Protein AF-A0A7R9HBT0-F1 (afdb_monomer_lite)

InterPro domains:
  IPR001017 Dehydrogenase, E1 component [PF00676] (2-85)
  IPR029061 Thiamin diphosphate-binding fold [SSF52518] (2-80)
  IPR050642 Pyruvate Dehydrogenase E1 Alpha Subunit [PTHR11516] (2-85)

Organism: Timema cristinae (NCBI:txid61476)

Secondary structure (DSSP, 8-state):
--HHHHHHHHHHHHHHT----EEEEEETTGGG-HHHHHHHHHHHHTT--EEEEEE--SEETTEEHHHH-S---GGGTTTTS------TT-HHHHHHHHHHHHHHHHHHHHHHHHHHSGGGSS--

Foldseek 3Di:
DCQLVQLVVQVVCVVVVHLDAGEAEDELLCLPDPVNQVSLVVCVVVVTRYHYHYDYPQDDPNDGSVRRDVDSPSQCSSVPDHGDDQDPVGVVVVVVVSVVVSVVSVVVCVVVVVPPVVPPPDDD

Sequence (124 aa):
MQVPLGVGLAFAAKYTGTDGVSVALYGDGAANQGQIFEVYNIAKLLDLPCIFVCENNGYGMGTSVDRAAASTTYYTRGDYIPGIWPCPLFWREGGVAASDWVNSYYSQQGDRVGAGVENRKISE

pLDDT: mean 81.28, std 15.86, range [35.94, 93.81]

Structure (mmCIF, N/CA/C/O backbone):
data_AF-A0A7R9HBT0-F1
#
_entry.id   AF-A0A7R9HBT0-F1
#
loop_
_atom_site.group_PDB
_atom_site.id
_atom_site.type_symbol
_atom_site.label_atom_id
_atom_site.label_alt_id
_atom_site.label_comp_id
_atom_site.label_asym_id
_atom_site.label_entity_id
_atom_site.label_seq_id
_atom_site.pdbx_PDB_ins_code
_atom_site.Cartn_x
_atom_site.Cartn_y
_atom_site.Cartn_z
_atom_site.occupancy
_atom_site.B_iso_or_equiv
_atom_site.auth_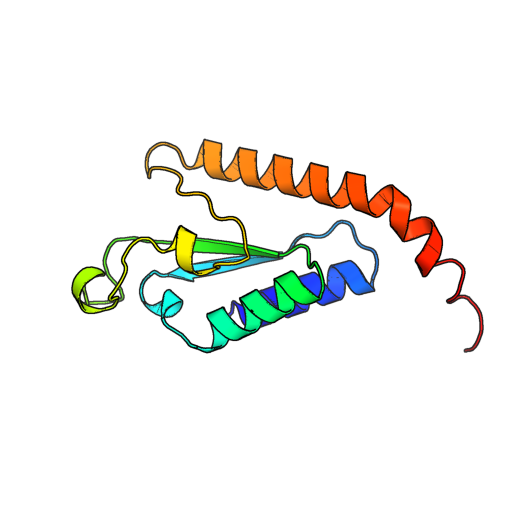seq_id
_atom_site.auth_comp_id
_atom_site.auth_asym_id
_atom_site.auth_atom_id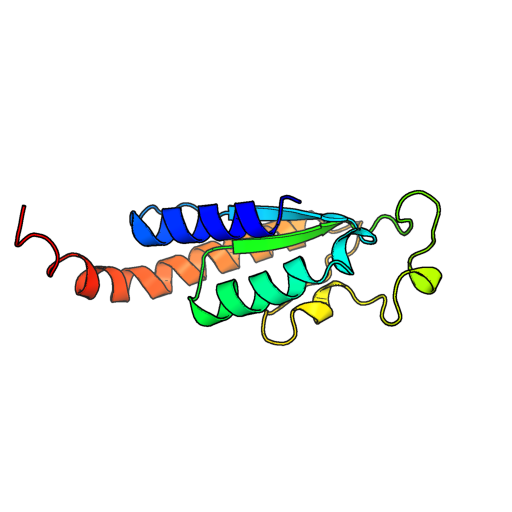
_atom_site.pdbx_PDB_model_num
ATOM 1 N N . MET A 1 1 ? 14.196 -0.369 6.049 1.00 58.66 1 MET A N 1
ATOM 2 C CA . MET A 1 1 ? 13.441 -1.424 6.763 1.00 58.66 1 MET A CA 1
ATOM 3 C C . MET A 1 1 ? 12.370 -0.763 7.624 1.00 58.66 1 MET A C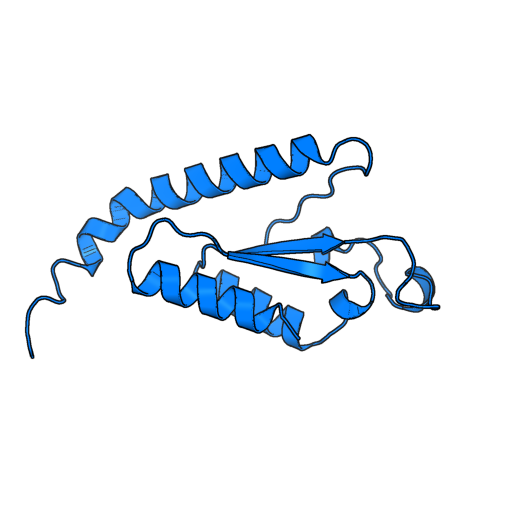 1
ATOM 5 O O . MET A 1 1 ? 12.535 -0.651 8.829 1.00 58.66 1 MET A O 1
ATOM 9 N N . GLN A 1 2 ? 11.287 -0.294 7.001 1.00 83.81 2 GLN A N 1
ATOM 10 C CA . GLN A 1 2 ? 10.161 0.344 7.699 1.00 83.81 2 GLN A CA 1
ATOM 11 C C . GLN A 1 2 ? 8.814 -0.338 7.419 1.00 83.81 2 GLN A C 1
ATOM 13 O O . GLN A 1 2 ? 7.891 -0.206 8.212 1.00 83.81 2 GLN A O 1
ATOM 18 N N . VAL A 1 3 ? 8.706 -1.122 6.338 1.00 90.75 3 VAL A N 1
ATOM 19 C CA . VAL A 1 3 ? 7.443 -1.766 5.936 1.00 90.75 3 VAL A CA 1
ATOM 20 C C . VAL A 1 3 ? 6.961 -2.808 6.961 1.00 90.75 3 VAL A C 1
ATOM 22 O O . VAL A 1 3 ? 5.804 -2.719 7.368 1.00 90.75 3 VAL A O 1
ATOM 25 N N . PRO A 1 4 ? 7.815 -3.717 7.485 1.00 92.44 4 PRO A N 1
ATOM 26 C CA . PRO A 1 4 ? 7.393 -4.640 8.544 1.00 92.44 4 PRO A CA 1
ATOM 27 C C . PRO A 1 4 ? 7.004 -3.938 9.846 1.00 92.44 4 PRO A C 1
ATOM 29 O O . PRO A 1 4 ? 6.080 -4.368 10.530 1.00 92.44 4 PRO A O 1
ATOM 32 N N . LEU A 1 5 ? 7.669 -2.824 10.165 1.00 93.00 5 LEU A N 1
ATOM 33 C CA . LEU A 1 5 ? 7.326 -2.009 11.330 1.00 93.00 5 LEU A CA 1
ATOM 34 C C . LEU A 1 5 ? 5.941 -1.367 11.170 1.00 93.00 5 LEU A C 1
ATOM 36 O O . LEU A 1 5 ? 5.162 -1.379 12.118 1.00 93.00 5 LEU A O 1
ATOM 40 N N . GLY A 1 6 ? 5.600 -0.881 9.972 1.00 92.44 6 GLY A N 1
ATOM 41 C CA . GLY A 1 6 ? 4.258 -0.373 9.666 1.00 92.44 6 GLY A CA 1
ATOM 42 C C . GLY A 1 6 ? 3.169 -1.431 9.863 1.00 92.44 6 GLY A C 1
ATOM 43 O O . GLY A 1 6 ? 2.157 -1.171 10.510 1.00 92.44 6 GLY A O 1
ATOM 44 N N . VAL A 1 7 ? 3.408 -2.666 9.414 1.00 93.44 7 VAL A N 1
ATOM 45 C CA . VAL A 1 7 ? 2.467 -3.776 9.651 1.00 93.44 7 VAL A CA 1
ATOM 46 C C . VAL A 1 7 ? 2.349 -4.116 11.138 1.00 93.44 7 VAL A C 1
ATOM 48 O O . VAL A 1 7 ? 1.243 -4.353 11.620 1.00 93.44 7 VAL A O 1
ATOM 51 N N . GLY A 1 8 ? 3.448 -4.064 11.895 1.00 92.56 8 GLY A N 1
ATOM 52 C CA . GLY A 1 8 ? 3.418 -4.211 13.353 1.00 92.56 8 GLY A CA 1
ATOM 53 C C . GLY A 1 8 ? 2.581 -3.131 14.050 1.00 92.56 8 GLY A C 1
ATOM 54 O O . GLY A 1 8 ? 1.820 -3.438 14.964 1.00 92.56 8 GLY A O 1
ATOM 55 N N . LEU A 1 9 ? 2.655 -1.881 13.583 1.00 92.25 9 LEU A N 1
ATOM 56 C CA . LEU A 1 9 ? 1.812 -0.790 14.084 1.00 92.25 9 LEU A CA 1
ATOM 57 C C . LEU A 1 9 ? 0.333 -0.996 13.733 1.00 92.25 9 LEU A C 1
ATOM 59 O O . LEU A 1 9 ? -0.522 -0.787 14.589 1.00 92.25 9 LEU A O 1
ATOM 63 N N . ALA A 1 10 ? 0.023 -1.453 12.516 1.00 92.06 10 ALA A N 1
ATOM 64 C CA . ALA A 1 10 ? -1.347 -1.804 12.128 1.00 92.06 10 ALA A CA 1
ATOM 65 C C . ALA A 1 10 ? -1.903 -2.962 12.971 1.00 92.06 10 ALA A C 1
ATOM 67 O O . ALA A 1 10 ? -3.062 -2.938 13.385 1.00 92.06 10 ALA A O 1
ATOM 68 N N . PHE A 1 11 ? -1.068 -3.962 13.262 1.00 92.94 11 PHE A N 1
ATOM 69 C CA . PHE A 1 11 ? -1.418 -5.054 14.163 1.00 92.94 11 PHE A CA 1
ATOM 70 C C . PHE A 1 11 ? -1.705 -4.542 15.573 1.00 92.94 11 PHE A C 1
ATOM 72 O O . PHE A 1 11 ? -2.729 -4.898 16.147 1.00 92.94 11 PHE A O 1
ATOM 79 N N . ALA A 1 12 ? -0.846 -3.672 16.109 1.00 90.94 12 ALA A N 1
ATOM 80 C CA . ALA A 1 12 ? -1.053 -3.069 17.418 1.00 90.94 12 ALA A CA 1
ATOM 81 C C . ALA A 1 12 ? -2.359 -2.264 17.472 1.00 90.94 12 ALA A C 1
ATOM 83 O O . ALA A 1 12 ? -3.118 -2.447 18.416 1.00 90.94 12 ALA A O 1
ATOM 84 N N . ALA A 1 13 ? -2.660 -1.452 16.452 1.00 89.25 13 ALA A N 1
ATOM 85 C CA . ALA A 1 13 ? -3.900 -0.675 16.376 1.00 89.25 13 ALA A CA 1
ATOM 86 C C . ALA A 1 13 ? -5.150 -1.572 16.361 1.00 89.25 13 ALA A C 1
ATOM 88 O O . ALA A 1 13 ? -6.090 -1.364 17.127 1.00 89.25 13 ALA A O 1
ATOM 89 N N . LYS A 1 14 ? -5.123 -2.649 15.565 1.00 87.75 14 LYS A N 1
ATOM 90 C CA . LYS A 1 14 ? -6.192 -3.656 15.569 1.00 87.75 14 LYS A CA 1
ATOM 91 C C . LYS A 1 14 ? -6.302 -4.372 16.919 1.00 87.75 14 LYS A C 1
ATOM 93 O O . LYS A 1 14 ? -7.403 -4.659 17.377 1.00 87.75 14 LYS A O 1
ATOM 98 N N . TYR A 1 15 ? -5.172 -4.669 17.558 1.00 87.94 15 TYR A N 1
ATOM 99 C CA . TYR A 1 15 ? -5.128 -5.376 18.836 1.00 87.94 15 TYR A CA 1
ATOM 100 C C . TYR A 1 15 ? -5.664 -4.530 19.998 1.00 87.94 15 TYR A C 1
ATOM 102 O O . TYR A 1 15 ? -6.373 -5.055 20.856 1.00 87.94 15 TYR A O 1
ATOM 110 N N . THR A 1 16 ? -5.353 -3.232 20.019 1.00 88.94 16 THR A N 1
ATOM 111 C CA . THR A 1 16 ? -5.837 -2.280 21.030 1.00 88.94 16 THR A CA 1
ATOM 112 C C . THR A 1 16 ? -7.245 -1.762 20.745 1.00 88.94 16 THR A C 1
ATOM 114 O O . THR A 1 16 ? -7.825 -1.105 21.606 1.00 88.94 16 THR A O 1
ATOM 117 N N . GLY A 1 17 ? -7.810 -2.074 19.573 1.00 83.81 17 GLY A N 1
ATOM 118 C CA . GLY A 1 17 ? -9.141 -1.626 19.170 1.00 83.81 17 GLY A CA 1
ATOM 119 C C . GLY A 1 17 ? -9.198 -0.130 18.877 1.00 83.81 17 GLY A C 1
ATOM 120 O O . GLY A 1 17 ? -10.223 0.497 19.127 1.00 83.81 17 GLY A O 1
ATOM 121 N N . THR A 1 18 ? -8.098 0.458 18.401 1.00 81.81 18 THR A N 1
ATOM 122 C CA . THR A 1 18 ? -8.089 1.852 17.956 1.00 81.81 18 THR A CA 1
ATOM 123 C C . THR A 1 18 ? -8.468 1.950 16.481 1.00 81.81 18 THR A C 1
ATOM 125 O O . THR A 1 18 ? -8.105 1.101 15.664 1.00 81.81 18 THR A O 1
ATOM 128 N N . ASP A 1 19 ? -9.118 3.051 16.106 1.00 83.00 19 ASP A N 1
ATOM 129 C CA . ASP A 1 19 ? -9.460 3.362 14.708 1.00 83.00 19 ASP A CA 1
ATOM 130 C C . ASP A 1 19 ? -8.241 3.857 13.893 1.00 83.00 19 ASP A C 1
ATOM 132 O O . ASP A 1 19 ? -8.351 4.652 12.959 1.00 83.00 19 ASP A O 1
ATOM 136 N N . GLY A 1 20 ? -7.037 3.427 14.286 1.00 85.88 20 GLY A N 1
ATOM 137 C CA . GLY A 1 20 ? -5.775 3.824 13.677 1.00 85.88 20 GLY A CA 1
ATOM 138 C C . GLY A 1 20 ? -5.379 2.938 12.497 1.00 85.88 20 GLY A C 1
ATOM 139 O O . GLY A 1 20 ? -5.319 1.715 12.609 1.00 85.88 20 GLY A O 1
ATOM 140 N N . VAL A 1 21 ? -4.995 3.574 11.390 1.00 89.69 21 VAL A N 1
ATOM 141 C CA . VAL A 1 21 ? -4.455 2.915 10.192 1.00 89.69 21 VAL A CA 1
ATOM 142 C C . VAL A 1 21 ? -2.963 3.188 10.089 1.00 89.69 21 VAL A C 1
ATOM 144 O O . VAL A 1 21 ? -2.517 4.311 10.325 1.00 89.69 21 VAL A O 1
ATOM 147 N N . SER A 1 22 ? -2.179 2.180 9.706 1.00 92.81 22 SER A N 1
ATOM 148 C CA . SER A 1 22 ? -0.758 2.378 9.412 1.00 92.81 22 SER A CA 1
ATOM 149 C C . SER A 1 22 ? -0.521 2.539 7.916 1.00 92.81 22 SER A C 1
ATOM 151 O O . SER A 1 22 ? -1.008 1.742 7.117 1.00 92.81 22 SER A O 1
ATOM 153 N N . VAL A 1 23 ? 0.275 3.538 7.537 1.00 92.00 23 VAL A N 1
ATOM 154 C CA . VAL A 1 23 ? 0.717 3.748 6.154 1.00 92.00 23 VAL A CA 1
ATOM 155 C C . VAL A 1 23 ? 2.208 3.439 6.066 1.00 92.00 23 VAL A C 1
ATOM 157 O O . VAL A 1 23 ? 3.029 4.095 6.705 1.00 92.00 23 VAL A O 1
ATOM 160 N N . ALA A 1 24 ? 2.563 2.433 5.272 1.00 92.94 24 ALA A N 1
ATOM 161 C CA . ALA A 1 24 ? 3.932 1.987 5.065 1.00 92.94 24 ALA A CA 1
ATOM 162 C C . ALA A 1 24 ? 4.433 2.423 3.681 1.00 92.94 24 ALA A C 1
ATOM 164 O O . ALA A 1 24 ? 4.059 1.837 2.663 1.00 92.94 24 ALA A O 1
ATOM 165 N N . LEU A 1 25 ? 5.301 3.437 3.658 1.00 91.00 25 LEU A N 1
ATOM 166 C CA . LEU A 1 25 ? 5.906 3.971 2.437 1.00 91.00 25 LEU A CA 1
ATOM 167 C C . LEU A 1 25 ? 7.246 3.290 2.130 1.00 91.00 25 LEU A C 1
ATOM 169 O O . LEU A 1 25 ? 8.080 3.092 3.024 1.00 91.00 25 LEU A O 1
ATOM 173 N N . TYR A 1 26 ? 7.475 2.959 0.862 1.00 92.12 26 TYR A N 1
ATOM 174 C CA . TYR A 1 26 ? 8.733 2.409 0.354 1.00 92.12 26 TYR A CA 1
ATOM 175 C C . TYR A 1 26 ? 8.950 2.799 -1.113 1.00 92.12 26 TYR A C 1
ATOM 177 O O . TYR A 1 26 ? 7.998 3.050 -1.840 1.00 92.12 26 TYR A O 1
ATOM 185 N N . GLY A 1 27 ? 10.210 2.851 -1.549 1.00 90.19 27 GLY A N 1
ATOM 186 C CA . GLY A 1 27 ? 10.558 3.160 -2.940 1.00 90.19 27 GLY A CA 1
ATOM 187 C C . GLY A 1 27 ? 10.516 1.941 -3.868 1.00 90.19 27 GLY A C 1
ATOM 188 O O . GLY A 1 27 ? 10.544 0.794 -3.414 1.00 90.19 27 GLY A O 1
ATOM 189 N N . ASP A 1 28 ? 10.553 2.193 -5.172 1.00 88.94 28 ASP A N 1
ATOM 190 C CA . ASP A 1 28 ? 10.659 1.202 -6.254 1.00 88.94 28 ASP A CA 1
ATOM 191 C C . ASP A 1 28 ? 11.827 0.212 -6.074 1.00 88.94 28 ASP A C 1
ATOM 193 O O . ASP A 1 28 ? 11.663 -0.994 -6.271 1.00 88.94 28 ASP A O 1
ATOM 197 N N . GLY A 1 29 ? 12.993 0.691 -5.627 1.00 86.19 29 GLY A N 1
ATOM 198 C CA . GLY A 1 29 ? 14.145 -0.169 -5.342 1.00 86.19 29 GLY A CA 1
ATOM 199 C C . GLY A 1 29 ? 13.945 -1.049 -4.103 1.00 86.19 29 GLY A C 1
ATOM 200 O O . GLY A 1 29 ? 14.404 -2.192 -4.057 1.00 86.19 29 GLY A O 1
ATOM 201 N N . ALA A 1 30 ? 13.217 -0.543 -3.105 1.00 87.56 30 ALA A N 1
ATOM 202 C CA . ALA A 1 30 ? 12.890 -1.296 -1.899 1.00 87.56 30 ALA A CA 1
ATOM 203 C C . ALA A 1 30 ? 11.790 -2.336 -2.154 1.00 87.56 30 ALA A C 1
ATOM 205 O O . ALA A 1 30 ? 11.775 -3.356 -1.473 1.00 87.56 30 ALA A O 1
ATOM 206 N N . ALA A 1 31 ? 10.934 -2.142 -3.163 1.00 89.56 31 ALA A N 1
ATOM 207 C CA . ALA A 1 31 ? 9.827 -3.036 -3.511 1.00 89.56 31 ALA A CA 1
ATOM 208 C C . ALA A 1 31 ? 10.250 -4.472 -3.893 1.00 89.56 31 ALA A C 1
ATOM 210 O O . ALA A 1 31 ? 9.401 -5.354 -4.012 1.00 89.56 31 ALA A O 1
ATOM 211 N N . ASN A 1 32 ? 11.544 -4.715 -4.122 1.00 89.25 32 ASN A N 1
ATOM 212 C CA . ASN A 1 32 ? 12.111 -6.044 -4.375 1.00 89.25 32 ASN A CA 1
ATOM 213 C C . ASN A 1 32 ? 12.600 -6.755 -3.098 1.00 89.25 32 ASN A C 1
ATOM 215 O O . ASN A 1 32 ? 13.092 -7.879 -3.175 1.00 89.25 32 ASN A O 1
ATOM 219 N N . GLN A 1 33 ? 12.519 -6.121 -1.926 1.00 90.75 33 GLN A N 1
ATOM 220 C CA . GLN A 1 33 ? 12.946 -6.741 -0.673 1.00 90.75 33 GLN A CA 1
ATOM 221 C C . GLN A 1 33 ? 11.984 -7.863 -0.267 1.00 90.75 33 GLN A C 1
ATOM 223 O O . GLN A 1 33 ? 10.779 -7.644 -0.168 1.00 90.75 33 GLN A O 1
ATOM 228 N N . GLY A 1 34 ? 12.523 -9.048 0.043 1.00 92.06 34 GLY A N 1
ATOM 229 C CA . GLY A 1 34 ? 11.733 -10.227 0.438 1.00 92.06 34 GLY A CA 1
ATOM 230 C C . GLY A 1 34 ? 10.797 -9.972 1.623 1.00 92.06 34 GLY A C 1
ATOM 231 O O . GLY A 1 34 ? 9.649 -10.404 1.614 1.00 92.06 34 GLY A O 1
ATOM 232 N N . GLN A 1 35 ? 11.244 -9.155 2.579 1.00 91.56 35 GLN A N 1
ATOM 233 C CA . GLN A 1 35 ? 10.456 -8.776 3.754 1.00 91.56 35 GLN A CA 1
ATOM 234 C C . GLN A 1 35 ? 9.133 -8.086 3.395 1.00 91.56 35 GLN A C 1
ATOM 236 O O . GLN A 1 35 ? 8.186 -8.157 4.168 1.00 91.56 35 GLN A O 1
ATOM 241 N N . ILE A 1 36 ? 9.047 -7.414 2.241 1.00 92.50 36 ILE A N 1
ATOM 242 C CA . ILE A 1 36 ? 7.808 -6.767 1.793 1.00 92.50 36 ILE A CA 1
ATOM 243 C C . ILE A 1 36 ? 6.756 -7.821 1.412 1.00 92.50 36 ILE A C 1
ATOM 245 O O . ILE A 1 36 ? 5.588 -7.688 1.770 1.00 92.50 36 ILE A O 1
ATOM 249 N N . PHE A 1 37 ? 7.172 -8.909 0.767 1.00 92.56 37 PHE A N 1
ATOM 250 C CA . PHE A 1 37 ? 6.274 -10.006 0.404 1.00 92.56 37 PHE A CA 1
ATOM 251 C C . PHE A 1 37 ? 5.792 -10.781 1.636 1.00 92.56 37 PHE A C 1
ATOM 253 O O . PHE A 1 37 ? 4.615 -11.129 1.730 1.00 92.56 37 PHE A O 1
ATOM 260 N N . GLU A 1 38 ? 6.671 -10.983 2.621 1.00 92.81 38 GLU A N 1
ATOM 261 C CA . GLU A 1 38 ? 6.300 -11.598 3.901 1.00 92.81 38 GLU A CA 1
ATOM 262 C C . GLU A 1 38 ? 5.201 -10.797 4.607 1.00 92.81 38 GLU A C 1
ATOM 264 O O . GLU A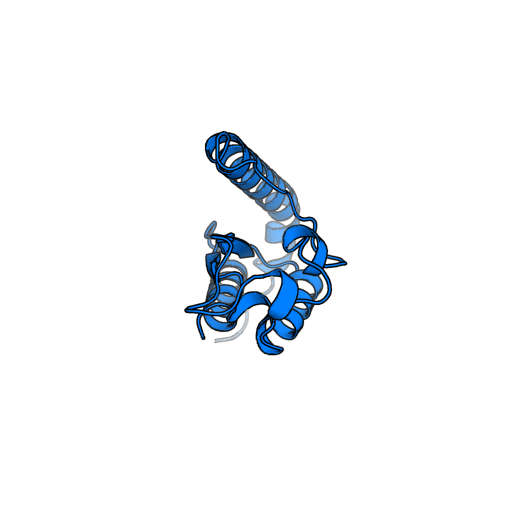 1 38 ? 4.201 -11.354 5.067 1.00 92.81 38 GLU A O 1
ATOM 269 N N . VAL A 1 39 ? 5.350 -9.472 4.655 1.00 93.81 39 VAL A N 1
ATOM 270 C CA . VAL A 1 39 ? 4.406 -8.616 5.378 1.00 93.81 39 VAL A CA 1
ATOM 271 C C . VAL A 1 39 ? 3.112 -8.390 4.610 1.00 93.81 39 VAL A C 1
ATOM 273 O O . VAL A 1 39 ? 2.080 -8.222 5.251 1.00 93.81 39 VAL A O 1
ATOM 276 N N . TYR A 1 40 ? 3.116 -8.463 3.274 1.00 93.62 40 TYR A N 1
ATOM 277 C CA . TYR A 1 40 ? 1.873 -8.544 2.507 1.00 93.62 40 TYR A CA 1
ATOM 278 C C . TYR A 1 40 ? 1.061 -9.764 2.933 1.00 93.62 40 TYR A C 1
ATOM 280 O O . TYR A 1 40 ? -0.131 -9.646 3.223 1.00 93.62 40 TYR A O 1
ATOM 288 N N . ASN A 1 41 ? 1.706 -10.934 3.002 1.00 93.44 41 ASN A N 1
ATOM 289 C CA . ASN A 1 41 ? 1.029 -12.171 3.382 1.00 93.44 41 ASN A CA 1
ATOM 290 C C . ASN A 1 41 ? 0.436 -12.060 4.791 1.00 93.44 41 ASN A C 1
ATOM 292 O O . ASN A 1 41 ? -0.742 -12.341 4.991 1.00 93.44 41 ASN A O 1
ATOM 296 N N . ILE A 1 42 ? 1.219 -11.567 5.755 1.00 93.31 42 ILE A N 1
ATOM 297 C CA . ILE A 1 42 ? 0.765 -11.375 7.140 1.00 93.31 42 ILE A CA 1
ATOM 298 C C . ILE A 1 42 ? -0.379 -10.356 7.219 1.00 93.31 42 ILE A C 1
ATOM 300 O O . ILE A 1 42 ? -1.379 -10.612 7.890 1.00 93.31 42 ILE A O 1
ATOM 304 N N . ALA A 1 43 ? -0.262 -9.220 6.526 1.00 92.75 43 ALA A N 1
ATOM 305 C CA . ALA A 1 43 ? -1.285 -8.180 6.532 1.00 92.75 43 ALA A CA 1
ATOM 306 C C . ALA A 1 43 ? -2.618 -8.687 5.977 1.00 92.75 43 ALA A C 1
ATOM 308 O O . ALA A 1 43 ? -3.663 -8.393 6.556 1.00 92.75 43 ALA A O 1
ATOM 309 N N . LYS A 1 44 ? -2.592 -9.490 4.906 1.00 91.38 44 LYS A N 1
ATOM 310 C CA . LYS A 1 44 ? -3.807 -10.092 4.351 1.00 91.38 44 LYS A CA 1
ATOM 311 C C . LYS A 1 44 ? -4.358 -11.210 5.234 1.00 91.38 44 LYS A C 1
ATOM 313 O O . LYS A 1 44 ? -5.564 -11.257 5.453 1.00 91.38 44 LYS A O 1
ATOM 318 N N . LEU A 1 45 ? -3.493 -12.083 5.748 1.00 92.50 45 LEU A N 1
ATOM 319 C CA . LEU A 1 45 ? -3.875 -13.213 6.597 1.00 92.50 45 LEU A CA 1
ATOM 320 C C . LEU A 1 45 ? -4.573 -12.755 7.883 1.00 92.50 45 LEU A C 1
ATOM 322 O O . LEU A 1 45 ? -5.554 -13.357 8.308 1.00 92.50 45 LEU A O 1
ATOM 326 N N . LEU A 1 46 ? -4.063 -11.687 8.495 1.00 91.06 46 LEU A N 1
ATOM 327 C CA . LEU A 1 46 ? -4.596 -11.128 9.735 1.00 91.06 46 LEU A CA 1
ATOM 328 C C . LEU A 1 46 ? -5.611 -10.002 9.500 1.00 91.06 46 LEU A C 1
ATOM 330 O O . LEU A 1 46 ? -6.114 -9.443 10.478 1.00 91.06 46 LEU A O 1
ATOM 334 N N . ASP A 1 47 ? -5.920 -9.679 8.240 1.00 90.44 47 ASP A N 1
ATOM 335 C CA . ASP A 1 47 ? -6.828 -8.603 7.827 1.00 90.44 47 ASP A CA 1
ATOM 336 C C . ASP A 1 47 ? -6.505 -7.276 8.540 1.00 90.44 47 ASP A C 1
ATOM 338 O O . ASP A 1 47 ? -7.302 -6.770 9.327 1.00 90.44 47 ASP A O 1
ATOM 342 N N . LEU A 1 48 ? -5.271 -6.785 8.392 1.00 91.38 48 LEU A N 1
ATOM 343 C CA . LEU A 1 48 ? -4.759 -5.628 9.138 1.00 91.38 48 LEU A CA 1
ATOM 344 C C . LEU A 1 48 ? -5.072 -4.287 8.456 1.00 91.38 48 LEU A C 1
ATOM 346 O O . LEU A 1 48 ? -5.019 -4.211 7.226 1.00 91.38 48 LEU A O 1
ATOM 350 N N . PRO A 1 49 ? -5.278 -3.199 9.231 1.00 92.00 49 PRO A N 1
ATOM 351 C CA . PRO A 1 49 ? -5.477 -1.852 8.697 1.00 92.00 49 PRO A CA 1
ATOM 352 C C . PRO A 1 49 ? -4.132 -1.240 8.268 1.00 92.00 49 PRO A C 1
ATOM 354 O O . PRO A 1 49 ? -3.615 -0.315 8.900 1.00 92.00 49 PRO A O 1
ATOM 357 N N . CYS A 1 50 ? -3.513 -1.795 7.222 1.00 92.56 50 CYS A N 1
ATOM 358 C CA . CYS A 1 50 ? -2.229 -1.333 6.698 1.00 92.56 50 CYS A CA 1
ATOM 359 C C . CYS A 1 50 ? -2.317 -0.975 5.212 1.00 92.56 50 CYS A C 1
ATOM 361 O O . CYS A 1 50 ? -2.751 -1.785 4.395 1.00 92.56 50 CYS A O 1
ATOM 363 N N . ILE A 1 51 ? -1.859 0.229 4.866 1.00 92.44 51 ILE A N 1
ATOM 364 C CA . ILE A 1 51 ? -1.794 0.740 3.497 1.00 92.44 51 ILE A CA 1
ATOM 365 C C . ILE A 1 51 ? -0.338 0.735 3.044 1.00 92.44 51 ILE A C 1
ATOM 367 O O . ILE A 1 51 ? 0.518 1.383 3.646 1.00 92.44 51 ILE A O 1
ATOM 371 N N . PHE A 1 52 ? -0.062 0.032 1.951 1.00 92.69 52 PHE A N 1
ATOM 372 C CA . PHE A 1 52 ? 1.266 -0.053 1.354 1.00 92.69 52 PHE A CA 1
ATOM 373 C C . PHE A 1 52 ? 1.390 0.946 0.207 1.00 92.69 52 PHE A C 1
ATOM 375 O O . PHE A 1 52 ? 0.671 0.842 -0.784 1.00 92.69 52 PHE A O 1
ATOM 382 N N . VAL A 1 53 ? 2.328 1.886 0.313 1.00 90.94 53 VAL A N 1
ATOM 383 C CA . VAL A 1 53 ? 2.552 2.918 -0.708 1.00 90.94 53 VAL A CA 1
ATOM 384 C C . VAL A 1 53 ? 3.930 2.726 -1.324 1.00 90.94 53 VAL A C 1
ATOM 386 O O . VAL A 1 53 ? 4.946 2.878 -0.648 1.00 90.94 53 VAL A O 1
ATOM 389 N N . CYS A 1 54 ? 3.951 2.391 -2.614 1.00 90.19 54 CYS A N 1
ATOM 390 C CA . CYS A 1 54 ? 5.176 2.325 -3.402 1.00 90.19 54 CYS A CA 1
ATOM 391 C C . CYS A 1 54 ? 5.400 3.661 -4.118 1.00 90.19 54 CYS A C 1
ATOM 393 O O . CYS A 1 54 ? 4.693 3.982 -5.074 1.00 90.19 54 CYS A O 1
ATOM 395 N N . GLU A 1 55 ? 6.405 4.421 -3.698 1.00 87.69 55 GLU A N 1
ATOM 396 C CA . GLU A 1 55 ? 6.843 5.630 -4.389 1.00 87.69 55 GLU A CA 1
ATOM 397 C C . GLU A 1 55 ? 7.750 5.239 -5.558 1.00 87.69 55 GLU A C 1
ATOM 399 O O . GLU A 1 55 ? 8.930 4.932 -5.385 1.00 87.69 55 GLU A O 1
ATOM 404 N N . ASN A 1 56 ? 7.180 5.206 -6.763 1.00 86.62 56 ASN A N 1
ATOM 405 C CA . ASN A 1 56 ? 7.929 4.916 -7.979 1.00 86.62 56 ASN A CA 1
ATOM 406 C C . ASN A 1 56 ? 8.364 6.214 -8.671 1.00 86.62 56 ASN A C 1
ATOM 408 O O . ASN A 1 56 ? 7.580 6.847 -9.376 1.00 86.62 56 ASN A O 1
ATOM 412 N N . ASN A 1 57 ? 9.627 6.589 -8.484 1.00 83.88 57 ASN A N 1
ATOM 413 C CA . ASN A 1 57 ? 10.266 7.727 -9.153 1.00 83.88 57 ASN A CA 1
ATOM 414 C C . ASN A 1 57 ? 11.065 7.311 -10.413 1.00 83.88 57 ASN A C 1
ATOM 416 O O . ASN A 1 57 ? 11.747 8.144 -11.010 1.00 83.88 57 ASN A O 1
ATOM 420 N N . GLY A 1 58 ? 11.005 6.034 -10.808 1.00 82.38 58 GLY A N 1
ATOM 421 C CA . GLY A 1 58 ? 11.716 5.468 -11.956 1.00 82.38 58 GLY A CA 1
ATOM 422 C C . GLY A 1 58 ? 13.163 5.035 -11.688 1.00 82.38 58 GLY A C 1
ATOM 423 O O . GLY A 1 58 ? 13.756 4.388 -12.559 1.00 82.38 58 GLY A O 1
ATOM 424 N N . TYR A 1 59 ? 13.725 5.347 -10.514 1.00 83.50 59 TYR A N 1
ATOM 425 C CA . TYR A 1 59 ? 15.114 5.042 -10.175 1.00 83.50 59 TYR A CA 1
ATOM 426 C C . TYR A 1 59 ? 15.326 4.722 -8.689 1.00 83.50 59 TYR A C 1
ATOM 428 O O . TYR A 1 59 ? 15.334 5.596 -7.817 1.00 83.50 59 TYR A O 1
ATOM 436 N N . GLY A 1 60 ? 15.720 3.478 -8.432 1.00 82.19 60 GLY A N 1
ATOM 437 C CA . GLY A 1 60 ? 16.297 3.055 -7.168 1.00 82.19 60 GLY A CA 1
ATOM 438 C C . GLY A 1 60 ? 17.763 3.472 -7.097 1.00 82.19 60 GLY A C 1
ATOM 439 O O . GLY A 1 60 ? 18.643 2.756 -7.586 1.00 82.19 60 GLY A O 1
ATOM 440 N N . MET A 1 61 ? 18.035 4.624 -6.479 1.00 82.88 61 MET A N 1
ATOM 441 C CA . MET A 1 61 ? 19.371 5.230 -6.396 1.00 82.88 61 MET A CA 1
ATOM 442 C C . MET A 1 61 ? 19.942 5.550 -7.793 1.00 82.88 61 MET A C 1
ATOM 444 O O . MET A 1 61 ? 19.709 6.637 -8.305 1.00 82.88 61 MET A O 1
ATOM 448 N N . GLY A 1 62 ? 20.665 4.619 -8.420 1.00 85.19 62 GLY A N 1
ATOM 449 C CA . GLY A 1 62 ? 21.215 4.756 -9.779 1.00 85.19 62 GLY A CA 1
ATOM 450 C C . GLY A 1 62 ? 20.754 3.668 -10.753 1.00 85.19 62 GLY A C 1
ATOM 451 O O . GLY A 1 62 ? 21.241 3.601 -11.881 1.00 85.19 62 GLY A O 1
ATOM 452 N N . THR A 1 63 ? 19.849 2.785 -10.328 1.00 84.50 63 THR A N 1
ATOM 453 C CA . THR A 1 63 ? 19.361 1.667 -11.146 1.00 84.50 63 THR A CA 1
ATOM 454 C C . THR A 1 63 ? 17.938 1.959 -11.600 1.00 84.50 63 THR A C 1
ATOM 456 O O . THR A 1 63 ? 17.075 2.218 -10.767 1.00 84.50 63 THR A O 1
ATOM 459 N N . SER A 1 64 ? 17.691 1.920 -12.912 1.00 88.88 64 SER A N 1
ATOM 460 C CA . SER A 1 64 ? 16.342 2.086 -13.462 1.00 88.88 64 SER A CA 1
ATOM 461 C C . SER A 1 64 ? 15.437 0.914 -13.082 1.00 88.88 64 SER A C 1
ATOM 463 O O . SER A 1 64 ? 15.904 -0.220 -12.935 1.00 88.88 64 SER A O 1
ATOM 465 N N . VAL A 1 65 ? 14.133 1.174 -12.982 1.00 88.94 65 VAL A N 1
ATOM 466 C CA . VAL A 1 65 ? 13.121 0.155 -12.647 1.00 88.94 65 VAL A CA 1
ATOM 467 C C . VAL A 1 65 ? 13.180 -1.071 -13.560 1.00 88.94 65 VAL A C 1
ATOM 469 O O . VAL A 1 65 ? 13.155 -2.189 -13.058 1.00 88.94 65 VAL A O 1
ATOM 472 N N . ASP A 1 66 ? 13.390 -0.889 -14.867 1.00 87.56 66 ASP A N 1
ATOM 473 C CA . ASP A 1 66 ? 13.472 -1.993 -15.842 1.00 87.56 66 ASP A CA 1
ATOM 474 C C . ASP A 1 66 ? 14.685 -2.909 -15.619 1.00 87.56 66 ASP A C 1
ATOM 476 O O . ASP A 1 66 ? 14.696 -4.068 -16.027 1.00 87.56 66 ASP A O 1
ATOM 480 N N . ARG A 1 67 ? 15.736 -2.387 -14.977 1.00 87.75 67 ARG A N 1
ATOM 481 C CA . ARG A 1 67 ? 16.941 -3.153 -14.627 1.00 87.75 67 ARG A CA 1
ATOM 482 C C . ARG A 1 67 ? 16.863 -3.752 -13.230 1.00 87.75 67 ARG A C 1
ATOM 484 O O . ARG A 1 67 ? 17.553 -4.728 -12.951 1.00 87.75 67 ARG A O 1
ATOM 491 N N . ALA A 1 68 ? 16.073 -3.146 -12.350 1.00 86.38 68 ALA A N 1
ATOM 492 C CA . ALA A 1 68 ? 15.910 -3.576 -10.969 1.00 86.38 68 ALA A CA 1
ATOM 493 C C . ALA A 1 68 ? 14.781 -4.603 -10.798 1.00 86.38 68 ALA A C 1
ATOM 495 O O . ALA A 1 68 ? 14.795 -5.365 -9.835 1.00 86.38 68 ALA A O 1
ATOM 496 N N . ALA A 1 69 ? 13.787 -4.617 -11.684 1.00 87.44 69 ALA A N 1
ATOM 497 C CA . ALA A 1 69 ? 12.557 -5.375 -11.521 1.00 87.44 69 ALA A CA 1
ATOM 498 C C . ALA A 1 69 ? 12.122 -6.053 -12.824 1.00 87.44 69 ALA A C 1
ATOM 500 O O . ALA A 1 69 ? 11.979 -5.400 -13.850 1.00 87.44 69 ALA A O 1
ATOM 501 N N . ALA A 1 70 ? 11.812 -7.352 -12.757 1.00 88.38 70 ALA A N 1
ATOM 502 C CA . ALA A 1 70 ? 11.265 -8.089 -13.902 1.00 88.38 70 ALA A CA 1
ATOM 503 C C . ALA A 1 70 ? 9.851 -7.620 -14.294 1.00 88.38 70 ALA A C 1
ATOM 505 O O . ALA A 1 70 ? 9.480 -7.668 -15.461 1.00 88.38 70 ALA A O 1
ATOM 506 N N . SER A 1 71 ? 9.068 -7.159 -13.315 1.00 86.44 71 SER A N 1
ATOM 507 C CA . SER A 1 71 ? 7.777 -6.509 -13.535 1.00 86.44 71 SER A CA 1
ATOM 508 C C . SER A 1 71 ? 7.763 -5.142 -12.859 1.00 86.44 71 SER A C 1
ATOM 510 O O . SER A 1 71 ? 7.981 -5.032 -11.644 1.00 86.44 71 SER A O 1
ATOM 512 N N . THR A 1 72 ? 7.507 -4.105 -13.656 1.00 84.81 72 THR A N 1
ATOM 513 C CA . THR A 1 72 ? 7.457 -2.696 -13.240 1.00 84.81 72 THR A CA 1
ATOM 514 C C . THR A 1 72 ? 6.060 -2.251 -12.800 1.00 84.81 72 THR A C 1
ATOM 516 O O . THR A 1 72 ? 5.889 -1.132 -12.316 1.00 84.81 72 THR A O 1
ATOM 519 N N . THR A 1 73 ? 5.052 -3.126 -12.879 1.00 85.62 73 THR A N 1
ATOM 520 C CA . THR A 1 73 ? 3.718 -2.873 -12.319 1.00 85.62 73 THR A CA 1
ATOM 521 C C . THR A 1 73 ? 3.724 -3.116 -10.807 1.00 85.62 73 THR A C 1
ATOM 523 O O . THR A 1 73 ? 3.217 -4.115 -10.308 1.00 85.62 73 THR A O 1
ATOM 526 N N . TYR A 1 74 ? 4.327 -2.201 -10.042 1.00 87.06 74 TYR A N 1
ATOM 527 C CA . TYR A 1 74 ? 4.519 -2.369 -8.592 1.00 87.06 74 TYR A CA 1
ATOM 528 C C . TYR A 1 74 ? 3.215 -2.584 -7.808 1.00 87.06 74 TYR A C 1
ATOM 530 O O . TYR A 1 74 ? 3.197 -3.359 -6.857 1.00 87.06 74 TYR A O 1
ATOM 538 N N . TYR A 1 75 ? 2.114 -1.964 -8.240 1.00 86.25 75 TYR A N 1
ATOM 539 C CA . TYR A 1 75 ? 0.804 -2.089 -7.594 1.00 86.25 75 TYR A CA 1
ATOM 540 C C . TYR A 1 75 ? 0.205 -3.506 -7.668 1.00 86.25 75 TYR A C 1
ATOM 542 O O . TYR A 1 75 ? -0.644 -3.837 -6.850 1.00 86.25 75 TYR A O 1
ATOM 550 N N . THR A 1 76 ? 0.649 -4.366 -8.594 1.00 88.69 76 THR A N 1
ATOM 551 C CA . THR A 1 76 ? 0.156 -5.754 -8.711 1.00 88.69 76 THR A CA 1
ATOM 552 C C . THR A 1 76 ? 0.971 -6.751 -7.886 1.00 88.69 76 THR A C 1
ATOM 554 O O . THR A 1 76 ? 0.626 -7.925 -7.820 1.00 88.69 76 THR A O 1
ATOM 557 N N . ARG A 1 77 ? 2.069 -6.319 -7.254 1.00 88.00 77 ARG A N 1
ATOM 558 C CA . ARG A 1 77 ? 2.992 -7.214 -6.531 1.00 88.00 77 ARG A CA 1
ATOM 559 C C . ARG A 1 77 ? 2.431 -7.786 -5.236 1.00 88.00 77 ARG A C 1
ATOM 561 O O . ARG A 1 77 ? 2.971 -8.762 -4.730 1.00 88.00 77 ARG A O 1
ATOM 568 N N . GLY A 1 78 ? 1.380 -7.167 -4.706 1.00 83.75 78 GLY A N 1
ATOM 569 C CA . GLY A 1 78 ? 0.666 -7.660 -3.535 1.00 83.75 78 GLY A CA 1
ATOM 570 C C . GLY A 1 78 ? -0.182 -8.905 -3.805 1.00 83.75 78 GLY A C 1
ATOM 571 O O . GLY A 1 78 ? -0.655 -9.485 -2.835 1.00 83.75 78 GLY A O 1
ATOM 572 N N . ASP A 1 79 ? -0.363 -9.295 -5.076 1.00 87.81 79 ASP A N 1
ATOM 573 C CA . ASP A 1 79 ? -1.148 -10.439 -5.570 1.00 87.81 79 ASP A CA 1
ATOM 574 C C . ASP A 1 79 ? -2.572 -10.513 -4.978 1.00 87.81 79 ASP A C 1
ATOM 576 O O . ASP A 1 79 ? -3.529 -9.998 -5.553 1.00 87.81 79 ASP A O 1
ATOM 580 N N . TYR A 1 80 ? -2.708 -11.057 -3.769 1.00 87.31 80 TYR A N 1
ATOM 581 C CA . TYR A 1 80 ? -3.941 -11.103 -2.976 1.00 87.31 80 TYR A CA 1
ATOM 582 C C . TYR A 1 80 ? -4.340 -9.761 -2.326 1.00 87.31 80 TYR A C 1
ATOM 584 O O . TYR A 1 80 ? -5.473 -9.623 -1.845 1.00 87.31 80 TYR A O 1
ATOM 592 N N . ILE A 1 81 ? -3.435 -8.778 -2.259 1.00 88.88 81 ILE A N 1
ATOM 593 C CA . ILE A 1 81 ? -3.743 -7.411 -1.813 1.00 88.88 81 ILE A CA 1
ATOM 594 C C . ILE A 1 81 ? -4.190 -6.577 -3.021 1.00 88.88 81 ILE A C 1
ATOM 596 O O . ILE A 1 81 ? -3.428 -6.463 -3.983 1.00 88.88 81 ILE A O 1
ATOM 600 N N . PRO A 1 82 ? -5.378 -5.943 -2.974 1.00 89.38 82 PRO A N 1
ATOM 601 C CA . PRO A 1 82 ? -5.803 -5.042 -4.036 1.00 89.38 82 PRO A CA 1
ATOM 602 C C . PRO A 1 82 ? -4.883 -3.817 -4.089 1.00 89.38 82 PRO A C 1
ATOM 604 O O . PRO A 1 82 ? -4.635 -3.168 -3.073 1.00 89.38 82 PRO A O 1
ATOM 607 N N . GLY A 1 83 ? -4.395 -3.492 -5.284 1.00 88.19 83 GLY A N 1
ATOM 608 C CA . GLY A 1 83 ? -3.544 -2.333 -5.530 1.00 88.19 83 GLY A CA 1
ATOM 609 C C . GLY A 1 83 ? -4.155 -1.400 -6.565 1.00 88.19 83 GLY A C 1
ATOM 610 O O . GLY A 1 83 ? -4.788 -1.842 -7.522 1.00 88.19 83 GLY A O 1
ATOM 611 N N . ILE A 1 84 ? -3.931 -0.101 -6.384 1.00 87.62 84 ILE A N 1
ATOM 612 C CA . ILE A 1 84 ? -4.301 0.936 -7.349 1.00 87.62 84 ILE A CA 1
ATOM 613 C C . ILE A 1 84 ? -3.040 1.645 -7.836 1.00 87.62 84 ILE A C 1
ATOM 615 O O . ILE A 1 84 ? -2.106 1.869 -7.066 1.00 87.62 84 ILE A O 1
ATOM 619 N N . TRP A 1 85 ? -3.018 2.006 -9.116 1.00 83.38 85 TRP A N 1
ATOM 620 C CA . TRP A 1 85 ? -1.986 2.870 -9.680 1.00 83.38 85 TRP A CA 1
ATOM 621 C C . TRP A 1 85 ? -2.568 4.265 -9.911 1.00 83.38 85 TRP A C 1
ATOM 623 O O . TRP A 1 85 ? -3.214 4.491 -10.939 1.00 83.38 85 TRP A O 1
ATOM 633 N N . PRO A 1 86 ? -2.376 5.211 -8.979 1.00 73.56 86 PRO A N 1
ATOM 634 C CA . PRO A 1 86 ? -2.678 6.599 -9.263 1.00 73.56 86 PRO A CA 1
ATOM 635 C C . PRO A 1 86 ? -1.622 7.139 -10.234 1.00 73.56 86 PRO A C 1
ATOM 637 O O . PRO A 1 86 ? -0.417 7.038 -10.003 1.00 73.56 86 PRO A O 1
ATOM 640 N N . CYS A 1 87 ? -2.073 7.717 -11.346 1.00 66.25 87 CYS A N 1
ATOM 641 C CA . CYS A 1 87 ? -1.197 8.475 -12.234 1.00 66.25 87 CYS A CA 1
ATOM 642 C C . CYS A 1 87 ? -0.512 9.609 -11.434 1.00 66.25 87 CYS A C 1
ATOM 644 O O . CYS A 1 87 ? -1.162 10.196 -10.568 1.00 66.25 87 CYS A O 1
ATOM 646 N N . PRO A 1 88 ? 0.748 9.990 -11.725 1.00 61.62 88 PRO A N 1
ATOM 647 C CA . PRO A 1 88 ? 1.454 11.059 -11.006 1.00 61.62 88 PRO A CA 1
ATOM 648 C C . PRO A 1 88 ? 0.742 12.422 -10.975 1.00 61.62 88 PRO A C 1
ATOM 650 O O . PRO A 1 88 ? 1.032 13.246 -10.117 1.00 61.62 88 PRO A O 1
ATOM 653 N N . LEU A 1 89 ? -0.195 12.678 -11.891 1.00 60.66 89 LEU A N 1
ATOM 654 C CA . LEU A 1 89 ? -1.025 13.892 -11.903 1.00 60.66 89 LEU A CA 1
AT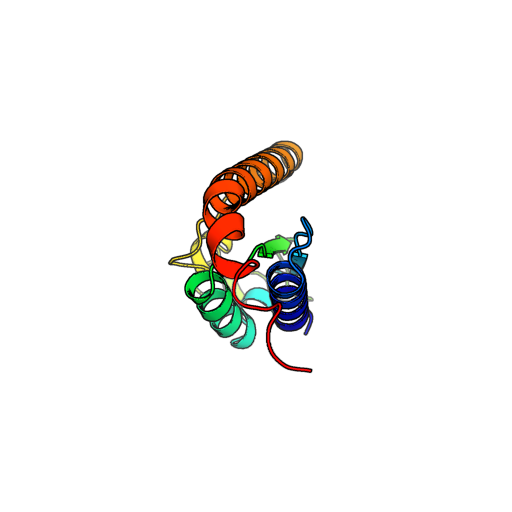OM 655 C C . LEU A 1 89 ? -2.286 13.777 -11.022 1.00 60.66 89 LEU A C 1
ATOM 657 O O . LEU A 1 89 ? -2.970 14.768 -10.789 1.00 60.66 89 LEU A O 1
ATOM 661 N N . PHE A 1 90 ? -2.577 12.581 -10.510 1.00 63.19 90 PHE A N 1
ATOM 662 C CA . PHE A 1 90 ? -3.804 12.202 -9.809 1.00 63.19 90 PHE A CA 1
ATOM 663 C C . PHE A 1 90 ? -3.526 11.532 -8.445 1.00 63.19 90 PHE A C 1
ATOM 665 O O . PHE A 1 90 ? -4.251 10.647 -7.999 1.00 63.19 90 PHE A O 1
ATOM 672 N N . TRP A 1 91 ? -2.517 12.012 -7.705 1.00 70.25 91 TRP A N 1
ATOM 673 C CA . TRP A 1 91 ? -2.262 11.603 -6.306 1.00 70.25 91 TRP A CA 1
ATOM 674 C C . TRP A 1 91 ? -3.476 11.776 -5.386 1.00 70.25 91 TRP A C 1
ATOM 676 O O . TRP A 1 91 ? -3.677 10.998 -4.453 1.00 70.25 91 TRP A O 1
ATOM 686 N N . ARG A 1 92 ? -4.312 12.784 -5.663 1.00 75.31 92 ARG A N 1
ATOM 687 C CA . ARG A 1 92 ? -5.536 13.048 -4.901 1.00 75.31 92 ARG A CA 1
ATOM 688 C C . ARG A 1 92 ? -6.530 11.888 -4.989 1.00 75.31 92 ARG A C 1
ATOM 690 O O . ARG A 1 92 ? -7.156 11.578 -3.984 1.00 75.31 92 ARG A O 1
ATOM 697 N N . GLU A 1 93 ? -6.646 11.232 -6.142 1.00 78.69 93 GLU A N 1
ATOM 698 C CA . GLU A 1 93 ? -7.519 10.059 -6.303 1.00 78.69 93 GLU A CA 1
ATOM 699 C C . GLU A 1 93 ? -7.023 8.873 -5.483 1.00 78.69 93 GLU A C 1
ATOM 701 O O . GLU A 1 93 ? -7.822 8.221 -4.819 1.00 78.69 93 GLU A O 1
ATOM 706 N N . GLY A 1 94 ? -5.706 8.643 -5.453 1.00 81.00 94 GLY A N 1
ATOM 707 C CA . GLY A 1 94 ? -5.112 7.620 -4.591 1.00 81.00 94 GLY A CA 1
ATOM 708 C C . GLY A 1 94 ? -5.412 7.867 -3.110 1.00 81.00 94 GLY A C 1
ATOM 709 O O . GLY A 1 94 ? -5.776 6.940 -2.391 1.00 81.00 94 GLY A O 1
ATOM 710 N N . GLY A 1 95 ? -5.329 9.127 -2.670 1.00 82.62 95 GLY A N 1
ATOM 711 C CA . GLY A 1 95 ? -5.692 9.524 -1.308 1.00 82.62 95 GLY A CA 1
ATOM 712 C C . GLY A 1 95 ? -7.173 9.304 -0.988 1.00 82.62 95 GLY A C 1
ATOM 713 O O . GLY A 1 95 ? -7.489 8.761 0.066 1.00 82.62 95 GLY A O 1
ATOM 714 N N . VAL A 1 96 ? -8.074 9.668 -1.905 1.00 84.12 96 VAL A N 1
ATOM 715 C CA . VAL A 1 96 ? -9.523 9.455 -1.736 1.00 84.12 96 VAL A CA 1
ATOM 716 C C . VAL A 1 96 ? -9.853 7.965 -1.677 1.00 84.12 96 VAL A C 1
ATOM 718 O O . VAL A 1 96 ? -10.516 7.535 -0.742 1.00 84.12 96 VAL A O 1
ATOM 721 N N . ALA A 1 97 ? -9.318 7.158 -2.595 1.00 85.19 97 ALA A N 1
ATOM 722 C CA . ALA A 1 97 ? -9.533 5.713 -2.596 1.00 85.19 97 ALA A CA 1
ATOM 723 C C . ALA A 1 97 ? -9.006 5.043 -1.316 1.00 85.19 97 ALA A C 1
ATOM 725 O O . ALA A 1 97 ? -9.642 4.136 -0.780 1.00 85.19 97 ALA A O 1
ATOM 726 N N . ALA A 1 98 ? -7.867 5.511 -0.793 1.00 85.62 98 ALA A N 1
ATOM 7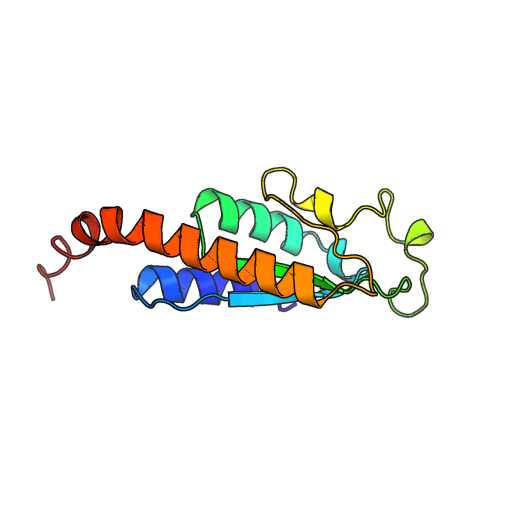27 C CA . ALA A 1 98 ? -7.350 5.063 0.493 1.00 85.62 98 ALA A CA 1
ATOM 728 C C . ALA A 1 98 ? -8.303 5.428 1.643 1.00 85.62 98 ALA A C 1
ATOM 730 O O . ALA A 1 98 ? -8.609 4.571 2.468 1.00 85.62 98 ALA A O 1
ATOM 731 N N . SER A 1 99 ? -8.812 6.663 1.687 1.00 85.94 99 SER A N 1
ATOM 732 C CA . SER A 1 99 ? -9.797 7.084 2.692 1.00 85.94 99 SER A CA 1
ATOM 733 C C . SER A 1 99 ? -11.099 6.281 2.612 1.00 85.94 99 SER A C 1
ATOM 735 O O . SER A 1 99 ? -11.599 5.829 3.640 1.00 85.94 99 SER A O 1
ATOM 737 N N . ASP A 1 100 ? -11.622 6.048 1.411 1.00 88.69 100 ASP A N 1
ATOM 738 C CA . ASP A 1 100 ? -12.843 5.269 1.195 1.00 88.69 100 ASP A CA 1
ATOM 739 C C . ASP A 1 100 ? -12.662 3.810 1.626 1.00 88.69 100 ASP A C 1
ATOM 741 O O . ASP A 1 100 ? -13.526 3.248 2.306 1.00 88.69 100 ASP A O 1
ATOM 745 N N . TRP A 1 101 ? -11.510 3.209 1.308 1.00 89.12 101 TRP A N 1
ATOM 746 C CA . TRP A 1 101 ? -11.167 1.870 1.779 1.00 89.12 101 TRP A CA 1
ATOM 747 C C . TRP A 1 101 ? -11.118 1.810 3.309 1.00 89.12 101 TRP A C 1
ATOM 749 O O . TRP A 1 101 ? -11.751 0.928 3.889 1.00 89.12 101 TRP A O 1
ATOM 759 N N . VAL A 1 102 ? -10.451 2.767 3.965 1.00 87.50 102 VAL A N 1
ATOM 760 C CA . VAL A 1 102 ? -10.379 2.845 5.435 1.00 87.50 102 VAL A CA 1
ATOM 761 C C . VAL A 1 102 ? -11.774 2.929 6.053 1.00 87.50 102 VAL A C 1
ATOM 763 O O . VAL A 1 102 ? -12.094 2.154 6.955 1.00 87.50 102 VAL A O 1
ATOM 766 N N . ASN A 1 103 ? -12.629 3.812 5.537 1.00 87.94 103 ASN A N 1
ATOM 767 C CA . ASN A 1 103 ? -14.007 3.949 6.010 1.00 87.94 103 ASN A CA 1
ATOM 768 C C . ASN A 1 103 ? -14.793 2.640 5.837 1.00 87.94 103 ASN A C 1
ATOM 770 O O . ASN A 1 103 ? -15.494 2.203 6.751 1.00 87.94 103 ASN A O 1
ATOM 774 N N . SER A 1 104 ? -14.641 1.975 4.686 1.00 88.38 104 SER A N 1
ATOM 775 C CA . SER A 1 104 ? -15.301 0.695 4.416 1.00 88.38 104 SER A CA 1
ATOM 776 C C . SER A 1 104 ? -14.803 -0.432 5.328 1.00 88.38 104 SER A C 1
ATOM 778 O O . SER A 1 104 ? -15.600 -1.260 5.769 1.00 88.38 104 SER A O 1
ATOM 780 N N . TYR A 1 105 ? -13.507 -0.446 5.644 1.00 86.38 105 TYR A N 1
ATOM 781 C CA . TYR A 1 105 ? -12.875 -1.439 6.502 1.00 86.38 105 TYR A CA 1
ATOM 782 C C . TYR A 1 105 ? -13.400 -1.327 7.939 1.00 86.38 105 TYR A C 1
ATOM 784 O O . TYR A 1 105 ? -13.849 -2.322 8.510 1.00 86.38 105 TYR A O 1
ATOM 792 N N . TYR A 1 106 ? -13.442 -0.115 8.506 1.00 83.69 106 TYR A N 1
ATOM 793 C CA . TYR A 1 106 ? -13.974 0.088 9.858 1.00 83.69 106 TYR A CA 1
ATOM 794 C C . TYR A 1 106 ? -15.488 -0.102 9.939 1.00 83.69 106 TYR A C 1
ATOM 796 O O . TYR A 1 106 ? -15.975 -0.662 10.919 1.00 83.69 106 TYR A O 1
ATOM 804 N N . SER A 1 107 ? -16.239 0.256 8.892 1.00 83.56 107 SER A N 1
ATOM 805 C CA . SER A 1 107 ? -17.673 -0.046 8.825 1.00 83.56 107 SER A CA 1
ATOM 806 C C . SER A 1 107 ? -17.954 -1.553 8.885 1.00 83.56 107 SER A C 1
ATOM 808 O O . SER A 1 107 ? -18.906 -1.960 9.545 1.00 83.56 107 SER A O 1
ATOM 810 N N . GLN A 1 108 ? -17.115 -2.384 8.259 1.00 76.50 108 GLN A N 1
ATOM 811 C CA . GLN A 1 108 ? -17.223 -3.847 8.329 1.00 76.50 108 GLN A CA 1
ATOM 812 C C . GLN A 1 108 ? -16.753 -4.422 9.675 1.00 76.50 108 GLN A C 1
ATOM 814 O O . GLN A 1 108 ? -17.187 -5.506 10.070 1.00 76.50 108 GLN A O 1
ATOM 819 N N . GLN A 1 109 ? -15.865 -3.724 10.390 1.00 66.75 109 GLN A N 1
ATOM 820 C CA . GLN A 1 109 ? -15.387 -4.154 11.706 1.00 66.75 109 GLN A CA 1
ATOM 821 C C . GLN A 1 109 ? -16.277 -3.714 12.867 1.00 66.75 109 GLN A C 1
ATOM 823 O O . GLN A 1 109 ? -16.321 -4.437 13.859 1.00 66.75 109 GLN A O 1
ATOM 828 N N . GLY A 1 110 ? -17.041 -2.624 12.752 1.00 56.50 110 GLY A N 1
ATOM 829 C CA . GLY A 1 110 ? -18.024 -2.216 13.768 1.00 56.50 110 GLY A CA 1
ATOM 830 C C . GLY A 1 110 ? -19.030 -3.321 14.123 1.00 56.50 110 GLY A C 1
ATOM 831 O O . GLY A 1 110 ? -19.426 -3.445 15.278 1.00 56.50 110 GLY A O 1
ATOM 832 N N . ASP A 1 111 ? -19.340 -4.200 13.167 1.00 46.22 111 ASP A N 1
ATOM 833 C CA . ASP A 1 111 ? -20.212 -5.369 13.354 1.00 46.22 111 ASP A CA 1
ATOM 834 C C . ASP A 1 111 ? -19.496 -6.570 14.023 1.00 46.22 111 ASP A C 1
ATOM 836 O O . ASP A 1 111 ? -20.120 -7.507 14.515 1.00 46.22 111 ASP A O 1
ATOM 840 N N . ARG A 1 112 ? -18.154 -6.559 14.068 1.00 47.06 112 ARG A N 1
ATOM 841 C CA . ARG A 1 112 ? -17.298 -7.644 14.596 1.00 47.06 112 ARG A CA 1
ATOM 842 C C . ARG A 1 112 ? -16.623 -7.307 15.927 1.00 47.06 112 ARG A C 1
ATOM 844 O O . ARG A 1 112 ? -16.301 -8.217 16.691 1.00 47.06 112 ARG A O 1
ATOM 851 N N . VAL A 1 113 ? -16.425 -6.024 16.236 1.00 46.59 113 VAL A N 1
ATOM 852 C CA . VAL A 1 113 ? -15.811 -5.557 17.496 1.00 46.59 113 VAL A CA 1
ATOM 853 C C . VAL A 1 113 ? -16.701 -5.867 18.708 1.00 46.59 113 VAL A C 1
ATOM 855 O O . VAL A 1 113 ? -16.178 -6.127 19.793 1.00 46.59 113 VAL A O 1
ATOM 858 N N . GLY A 1 114 ? -18.021 -5.987 18.516 1.00 38.03 114 GLY A N 1
ATOM 859 C CA . GLY A 1 114 ? -18.947 -6.457 19.553 1.00 38.03 114 GLY A CA 1
ATOM 860 C C . GLY A 1 114 ? -18.666 -7.881 20.060 1.00 38.03 114 GLY A C 1
ATOM 861 O O . GLY A 1 114 ? -18.941 -8.175 21.215 1.00 38.03 114 GLY A O 1
ATOM 862 N N . ALA A 1 115 ? -18.051 -8.755 19.254 1.00 41.06 115 ALA A N 1
ATOM 863 C CA . ALA A 1 115 ? -17.850 -10.163 19.617 1.00 41.06 115 ALA A CA 1
ATOM 864 C C . ALA A 1 115 ? -16.500 -10.464 20.306 1.00 41.06 115 ALA A C 1
ATOM 866 O O . ALA A 1 115 ? -16.340 -11.513 20.929 1.00 41.06 115 ALA A O 1
ATOM 867 N N . GLY A 1 116 ? -15.504 -9.574 20.191 1.00 38.72 116 GLY A N 1
ATOM 868 C CA . GLY A 1 116 ? -14.121 -9.836 20.633 1.00 38.72 116 GLY A CA 1
ATOM 869 C C . GLY A 1 116 ? -13.671 -9.112 21.908 1.00 38.72 116 GLY A C 1
ATOM 870 O O . GLY A 1 116 ? -12.619 -9.448 22.466 1.00 38.72 116 GLY A O 1
ATOM 871 N N . VAL A 1 117 ? -14.434 -8.111 22.357 1.00 46.59 117 VAL A N 1
ATOM 872 C CA . VAL A 1 117 ? -14.129 -7.315 23.562 1.00 46.59 117 VAL A CA 1
ATOM 873 C C . VAL A 1 117 ? -14.899 -7.824 24.785 1.00 46.59 117 VAL A C 1
ATOM 875 O O . VAL A 1 117 ? -14.386 -7.755 25.900 1.00 46.59 117 VAL A O 1
ATOM 878 N N . GLU A 1 118 ? -16.078 -8.422 24.597 1.00 36.50 118 GLU A N 1
ATOM 879 C CA . GLU A 1 118 ? -16.905 -8.907 25.711 1.00 36.50 118 GLU A CA 1
ATOM 880 C C . GLU A 1 118 ? -16.291 -10.127 26.433 1.00 36.50 118 GLU A C 1
ATOM 882 O O . GLU A 1 118 ? -16.483 -10.304 27.632 1.00 36.50 118 GLU A O 1
ATOM 887 N N . ASN A 1 119 ? -15.429 -10.897 25.758 1.00 36.12 119 ASN A N 1
ATOM 888 C CA . ASN A 1 119 ? -14.762 -12.079 26.323 1.00 36.12 119 ASN A CA 1
ATOM 889 C C . ASN A 1 119 ? -13.403 -11.814 27.005 1.00 36.12 119 ASN A C 1
ATOM 891 O O . ASN A 1 119 ? -12.712 -12.767 27.358 1.00 36.12 119 ASN A O 1
ATOM 895 N N . ARG A 1 120 ? -12.979 -10.555 27.196 1.00 52.56 120 ARG A N 1
ATOM 896 C CA . ARG A 1 120 ? -11.654 -10.232 27.781 1.00 52.56 120 ARG A CA 1
ATOM 897 C C . ARG A 1 120 ? -11.692 -9.340 29.027 1.00 52.56 120 ARG A C 1
ATOM 899 O O . ARG A 1 120 ? -10.706 -8.693 29.354 1.00 52.56 120 ARG A O 1
ATOM 906 N N . LYS A 1 121 ? -12.813 -9.350 29.760 1.00 39.44 121 LYS A N 1
ATOM 907 C CA . LYS A 1 121 ? -12.916 -8.810 31.134 1.00 39.44 121 LYS A CA 1
ATOM 908 C C . LYS A 1 121 ? -12.845 -9.883 32.235 1.00 39.44 121 LYS A C 1
ATOM 910 O O . LYS A 1 121 ? -13.255 -9.622 33.362 1.00 39.44 121 LYS A O 1
ATOM 915 N N . ILE A 1 122 ? -12.328 -11.077 31.944 1.00 46.19 122 ILE A N 1
ATOM 916 C CA . ILE A 1 122 ? -12.100 -12.117 32.956 1.00 46.19 122 ILE A CA 1
ATOM 917 C C . ILE A 1 122 ? -10.614 -12.500 32.942 1.00 46.19 122 ILE A C 1
ATOM 919 O O . ILE A 1 122 ? -10.087 -12.829 31.886 1.00 46.19 122 ILE A O 1
ATOM 923 N N . SER A 1 123 ? -10.030 -12.456 34.144 1.00 35.94 123 SER A N 1
ATOM 924 C CA . SER A 1 123 ? -8.671 -12.800 34.599 1.00 35.94 123 SER A CA 1
ATOM 925 C C . SER A 1 123 ? -7.540 -11.776 34.388 1.00 35.94 123 SER A C 1
ATOM 927 O O . SER A 1 123 ? -6.916 -11.749 33.330 1.00 35.94 123 SER A O 1
ATOM 929 N N . GLU A 1 124 ? -7.266 -11.092 35.512 1.00 38.12 124 GLU A N 1
ATOM 930 C CA . GLU A 1 124 ? -6.062 -10.354 35.965 1.00 38.12 124 GLU A CA 1
ATOM 931 C C . GLU A 1 124 ? -5.936 -8.862 35.621 1.00 38.12 124 GLU A C 1
ATOM 933 O O . GLU A 1 124 ? -5.691 -8.492 34.453 1.00 38.12 124 GLU A O 1
#

Radius of gyration: 16.65 Å; chains: 1; bounding box: 41×27×52 Å